Protein AF-A0A3B5LRC8-F1 (afdb_monomer)

Foldseek 3Di:
DDPVVVLVVLLVQCLVPPPVSLVVQLVVDVSSVVNSVDPVSVVVSNQNSPAQAKDKDKDADDDDDPWDFKWWADPPDDTDTPDTPPDPDPDQWDWDDDVVRRMIMIMGGRDHPVSDTDMD

Radius of gyration: 17.83 Å; Cα contacts (8 Å, |Δi|>4): 159; chains: 1; bounding box: 41×32×49 Å

Sequence (120 aa):
MPLNVLEAVLQEVALAQGDSAYLTLALTCKCFEAVVSEPVFKKKTHFAWLDGNDVTLSCNYSGTVNLLLWYRQTPSSSPQLVTSGYSDTTGRVSLRHEKTRKTFHLLISSAAVTDSAVYY

Organism: NCBI:txid32473

Mean predicted aligned error: 5.62 Å

Nearest PDB structures (foldseek):
  6vtc-assembly1_A  TM=8.709E-01  e=9.805E-05  Homo sapiens
  7lyv-assembly3_B  TM=8.477E-01  e=1.823E-04  Homo sapiens
  5fka-assembly1_A  TM=8.607E-01  e=2.814E-04  Homo sapiens
  6tnp-assembly6_K  TM=8.028E-01  e=2.814E-04  Mus musculus
  7bxa-assembly2_P  TM=8.210E-01  e=1.598E-03  Homo sapiens

Secondary structure (DSSP, 8-state):
--HHHHHHHHHHHHHHHTTHHHHHHHHH-HHHHHHHT-HHHHHHHHHHHHTTS-EEE--B--S--S--EEEEE-TTS--EEEEETTS---SSEEEEEETTTTEEEEEESS--GGG-SEE-

InterPro domains:
  IPR007110 Immunoglobulin-like domain [PS50835] (39-120)
  IPR013106 Immunoglobulin V-set domain [PF07686] (51-120)
  IPR013106 Immunoglobulin V-set domain [SM00406] (54-120)
  IPR013783 Immunoglobulin-like fold [G3DSA:2.60.40.10] (36-120)
  IPR036179 Immunoglobulin-like domain superfamily [SSF48726] (50-120)
  IPR051287 T cell receptor variable region [PTHR19367] (37-120)

Structure (mmCIF, N/CA/C/O backbone):
data_AF-A0A3B5LRC8-F1
#
_entry.id   AF-A0A3B5LRC8-F1
#
loop_
_atom_site.group_PDB
_atom_site.id
_atom_site.type_symbol
_atom_site.label_atom_id
_atom_site.label_alt_id
_atom_site.label_comp_id
_atom_site.label_asym_id
_atom_site.label_entity_id
_atom_site.label_seq_id
_atom_site.pdbx_PDB_ins_code
_atom_site.Cartn_x
_atom_site.Cartn_y
_atom_site.Cartn_z
_atom_site.occupancy
_atom_site.B_iso_or_equiv
_atom_site.auth_seq_id
_atom_site.auth_comp_id
_atom_site.auth_asym_id
_atom_site.auth_atom_id
_atom_site.pdbx_PDB_model_num
ATOM 1 N N . MET A 1 1 ? -17.641 6.829 28.452 1.00 74.75 1 MET A N 1
ATOM 2 C CA . MET A 1 1 ? -18.119 6.225 27.191 1.00 74.75 1 MET A CA 1
ATOM 3 C C . MET A 1 1 ? -17.689 4.764 27.173 1.00 74.75 1 MET A C 1
ATOM 5 O O . MET A 1 1 ? -16.546 4.518 27.543 1.00 74.75 1 MET A O 1
ATOM 9 N N . PRO A 1 2 ? -18.570 3.815 26.822 1.00 90.81 2 PRO A N 1
ATOM 10 C CA . PRO A 1 2 ? -18.196 2.410 26.649 1.00 90.81 2 PRO A CA 1
ATOM 11 C C . PRO A 1 2 ? -17.102 2.235 25.580 1.00 90.81 2 PRO A C 1
ATOM 13 O O . PRO A 1 2 ? -17.108 2.957 24.584 1.00 90.81 2 PRO A O 1
ATOM 16 N N . LEU A 1 3 ? -16.174 1.292 25.775 1.00 85.56 3 LEU A N 1
ATOM 17 C CA . LEU A 1 3 ? -15.015 1.106 24.885 1.00 85.56 3 LEU A CA 1
ATOM 18 C C . LEU A 1 3 ? -15.427 0.753 23.445 1.00 85.56 3 LEU A C 1
ATOM 20 O O . LEU A 1 3 ? -14.886 1.304 22.497 1.00 85.56 3 LEU A O 1
ATOM 24 N N . ASN A 1 4 ? -16.452 -0.081 23.284 1.00 89.06 4 ASN A N 1
ATOM 25 C CA . ASN A 1 4 ? -17.016 -0.443 21.982 1.00 89.06 4 ASN A CA 1
ATOM 26 C C . ASN A 1 4 ? -17.607 0.760 21.224 1.00 89.06 4 ASN A C 1
ATOM 28 O O . ASN A 1 4 ? -17.507 0.835 20.003 1.00 89.06 4 ASN A O 1
ATOM 32 N N . VAL A 1 5 ? -18.214 1.710 21.941 1.00 93.44 5 VAL A N 1
ATOM 33 C CA . VAL A 1 5 ? -18.733 2.948 21.339 1.00 93.44 5 VAL A CA 1
ATOM 34 C C . VAL A 1 5 ? -17.574 3.850 20.918 1.00 93.44 5 VAL A C 1
ATOM 36 O O . VAL A 1 5 ? -17.616 4.432 19.839 1.00 93.44 5 VAL A O 1
ATOM 39 N N . LEU A 1 6 ? -16.518 3.927 21.736 1.00 92.88 6 LEU A N 1
ATOM 40 C CA . LEU A 1 6 ? -15.312 4.676 21.393 1.00 92.88 6 LEU A CA 1
ATOM 41 C C . LEU A 1 6 ? -14.649 4.130 20.121 1.00 92.88 6 LEU A C 1
ATOM 43 O O . LEU A 1 6 ? -14.345 4.901 19.218 1.00 92.88 6 LEU A O 1
ATOM 47 N N . GLU A 1 7 ? -14.453 2.814 20.036 1.00 93.88 7 GLU A N 1
ATOM 48 C CA . GLU A 1 7 ? -13.854 2.164 18.865 1.00 93.88 7 GLU A CA 1
ATOM 49 C C . GLU A 1 7 ? -14.637 2.445 17.581 1.00 93.88 7 GLU A C 1
ATOM 51 O O . GLU A 1 7 ? -14.029 2.763 16.560 1.00 93.88 7 GLU A O 1
ATOM 56 N N . ALA A 1 8 ? -15.972 2.389 17.631 1.00 94.19 8 ALA A N 1
ATOM 57 C CA . ALA A 1 8 ? -16.817 2.693 16.478 1.00 94.19 8 ALA A CA 1
ATOM 58 C C . ALA A 1 8 ? -16.625 4.140 15.992 1.00 94.19 8 ALA A C 1
ATOM 60 O O . ALA A 1 8 ? -16.407 4.364 14.803 1.00 94.19 8 ALA A O 1
ATOM 61 N N . VAL A 1 9 ? -16.618 5.107 16.916 1.00 94.38 9 VAL A N 1
ATOM 62 C CA . VAL A 1 9 ? -16.404 6.527 16.589 1.00 94.38 9 VAL A CA 1
ATOM 63 C C . VAL A 1 9 ? -15.019 6.752 15.979 1.00 94.38 9 VAL A C 1
ATOM 65 O O . VAL A 1 9 ? -14.887 7.436 14.967 1.00 94.38 9 VAL A O 1
ATOM 68 N N . LEU A 1 10 ? -13.969 6.162 16.557 1.00 95.25 10 LEU A N 1
ATOM 69 C CA . LEU A 1 10 ? -12.609 6.303 16.027 1.00 95.25 10 LEU A CA 1
ATOM 70 C C . LEU A 1 10 ? -12.456 5.622 14.660 1.00 95.25 10 LEU A C 1
ATOM 72 O O . LEU A 1 10 ? -11.733 6.132 13.803 1.00 95.25 10 LEU A O 1
ATOM 76 N N . GLN A 1 11 ? -13.148 4.499 14.437 1.00 95.38 11 GLN A N 1
ATOM 77 C CA . GLN A 1 11 ? -13.168 3.812 13.148 1.00 95.38 11 GLN A CA 1
ATOM 78 C C . GLN A 1 11 ? -13.792 4.699 12.062 1.00 95.38 11 GLN A C 1
ATOM 80 O O . GLN A 1 11 ? -13.221 4.796 10.980 1.00 95.38 11 GLN A O 1
ATOM 85 N N . GLU A 1 12 ? -14.911 5.376 12.332 1.00 95.12 12 GLU A N 1
ATOM 86 C CA . GLU A 1 12 ? -15.521 6.306 11.368 1.00 95.12 12 GLU A CA 1
ATOM 87 C C . GLU A 1 12 ? -14.562 7.435 10.972 1.00 95.12 12 GLU A C 1
ATOM 89 O O . GLU A 1 12 ? -14.414 7.746 9.789 1.00 95.12 12 GLU A O 1
ATOM 94 N N . VAL A 1 13 ? -13.844 8.005 11.945 1.00 95.12 13 VAL A N 1
ATOM 95 C CA . VAL A 1 13 ? -12.849 9.055 11.685 1.00 95.12 13 VAL A CA 1
ATOM 96 C C . VAL A 1 13 ? -11.696 8.528 10.823 1.00 95.12 13 VAL A C 1
ATOM 98 O O . VAL A 1 13 ? -11.298 9.191 9.863 1.00 95.12 13 VAL A O 1
ATOM 101 N N . ALA A 1 14 ? -11.182 7.332 11.125 1.00 95.06 14 ALA A N 1
ATOM 102 C CA . ALA A 1 14 ? -10.116 6.702 10.346 1.00 95.06 14 ALA A CA 1
ATOM 103 C C . ALA A 1 14 ? -10.557 6.371 8.910 1.00 95.06 14 ALA A C 1
ATOM 105 O O . ALA A 1 14 ? -9.789 6.571 7.974 1.00 95.06 14 ALA A O 1
ATOM 106 N N . LEU A 1 15 ? -11.803 5.936 8.710 1.00 93.38 15 LEU A N 1
ATOM 107 C CA . LEU A 1 15 ? -12.361 5.687 7.376 1.00 93.38 15 LEU A CA 1
ATOM 108 C C . LEU A 1 15 ? -12.579 6.974 6.572 1.00 93.38 15 LEU A C 1
ATOM 110 O O . LEU A 1 15 ? -12.527 6.943 5.347 1.00 93.38 15 LEU A O 1
ATOM 114 N N . ALA A 1 16 ? -12.805 8.110 7.231 1.00 93.31 16 ALA A N 1
ATOM 115 C CA . ALA A 1 16 ? -12.973 9.388 6.546 1.00 93.31 16 ALA A CA 1
ATOM 116 C C . ALA A 1 16 ? -11.635 10.050 6.166 1.00 93.31 16 ALA A C 1
ATOM 118 O O . ALA A 1 16 ? -11.548 10.720 5.139 1.00 93.31 16 ALA A O 1
ATOM 119 N N . GLN A 1 17 ? -10.598 9.900 6.996 1.00 92.69 17 GLN A N 1
ATOM 120 C CA . GLN A 1 17 ? -9.350 10.680 6.890 1.00 92.69 17 GLN A CA 1
ATOM 121 C C . GLN A 1 17 ? -8.098 9.828 6.610 1.00 92.69 17 GLN A C 1
ATOM 123 O O . GLN A 1 17 ? -6.999 10.371 6.442 1.00 92.69 17 GLN A O 1
ATOM 128 N N . GLY A 1 18 ? -8.242 8.503 6.582 1.00 91.12 18 GLY A N 1
ATOM 129 C CA . GLY A 1 18 ? -7.149 7.557 6.394 1.00 91.12 18 GLY A CA 1
ATOM 130 C C . GLY A 1 18 ? -6.109 7.612 7.506 1.00 91.12 18 GLY A C 1
ATOM 131 O O . GLY A 1 18 ? -6.395 7.954 8.654 1.00 91.12 18 GLY A O 1
ATOM 132 N N . ASP A 1 19 ? -4.862 7.310 7.154 1.00 88.75 19 ASP A N 1
ATOM 133 C CA . ASP A 1 19 ? -3.778 7.156 8.132 1.00 88.75 19 ASP A CA 1
ATOM 134 C C . ASP A 1 19 ? -3.447 8.430 8.918 1.00 88.75 19 ASP A C 1
ATOM 136 O O . ASP A 1 19 ? -2.933 8.359 10.038 1.00 88.75 19 ASP A O 1
ATOM 140 N N . SER A 1 20 ? -3.771 9.601 8.362 1.00 90.25 20 SER A N 1
ATOM 141 C CA . SER A 1 20 ? -3.564 10.887 9.032 1.00 90.25 20 SER A CA 1
ATOM 142 C C . SER A 1 20 ? -4.395 11.025 10.315 1.00 90.25 20 SER A C 1
ATOM 144 O O . SER A 1 20 ? -3.939 11.653 11.276 1.00 90.25 20 SER A O 1
ATOM 146 N N . ALA A 1 21 ? -5.564 10.372 10.383 1.00 93.81 21 ALA A N 1
ATOM 147 C CA . ALA A 1 21 ? -6.405 10.384 11.575 1.00 93.81 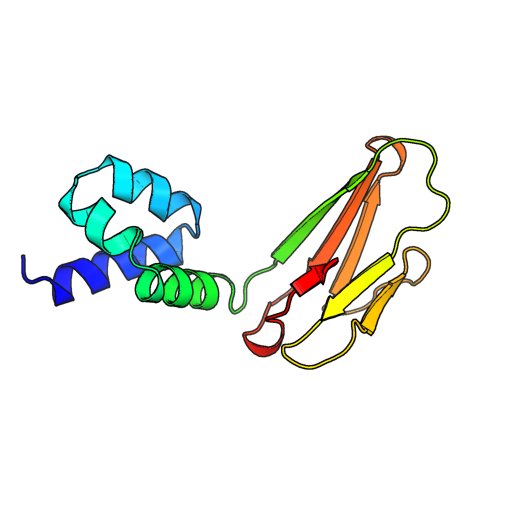21 ALA A CA 1
ATOM 148 C C . ALA A 1 21 ? -5.720 9.741 12.778 1.00 93.81 21 ALA A C 1
ATOM 150 O O . ALA A 1 21 ? -5.903 10.228 13.889 1.00 93.81 21 ALA A O 1
ATOM 151 N N . TYR A 1 22 ? -4.907 8.694 12.595 1.00 93.44 22 TYR A N 1
ATOM 152 C CA . TYR A 1 22 ? -4.262 8.032 13.731 1.00 93.44 22 TYR A CA 1
ATOM 153 C C . TYR A 1 22 ? -3.368 8.991 14.514 1.00 93.44 22 TYR A C 1
ATOM 155 O O . TYR A 1 22 ? -3.401 8.980 15.742 1.00 93.44 22 TYR A O 1
ATOM 163 N N . LEU A 1 23 ? -2.612 9.848 13.818 1.00 92.00 23 LEU A N 1
ATOM 164 C CA . LEU A 1 23 ? -1.739 10.823 14.467 1.00 92.00 23 LEU A CA 1
ATOM 165 C C . LEU A 1 23 ? -2.564 11.855 15.245 1.00 92.00 23 LEU A C 1
ATOM 167 O O . LEU A 1 23 ? -2.311 12.088 16.425 1.00 92.00 23 LEU A O 1
ATOM 171 N N . THR A 1 24 ? -3.583 12.432 14.609 1.00 94.12 24 THR A N 1
ATOM 172 C CA . THR A 1 24 ? -4.462 13.430 15.235 1.00 94.12 24 THR A CA 1
ATOM 173 C C . THR A 1 24 ? -5.194 12.861 16.454 1.00 94.12 24 THR A C 1
ATOM 175 O O . THR A 1 24 ? -5.219 13.478 17.521 1.00 94.12 24 THR A O 1
ATOM 178 N N . LEU A 1 25 ? -5.757 11.657 16.328 1.00 94.12 25 LEU A N 1
ATOM 179 C CA . LEU A 1 25 ? -6.488 10.981 17.399 1.00 94.12 25 LEU A CA 1
ATOM 180 C C . LEU A 1 25 ? -5.567 10.610 18.563 1.00 94.12 25 LEU A C 1
ATOM 182 O O . LEU A 1 25 ? -5.921 10.873 19.712 1.00 94.12 25 LEU A O 1
ATOM 186 N N . ALA A 1 26 ? -4.374 10.075 18.283 1.00 94.56 26 ALA A N 1
ATOM 187 C CA . ALA A 1 26 ? -3.393 9.746 19.316 1.00 94.56 26 ALA A CA 1
ATOM 188 C C . ALA A 1 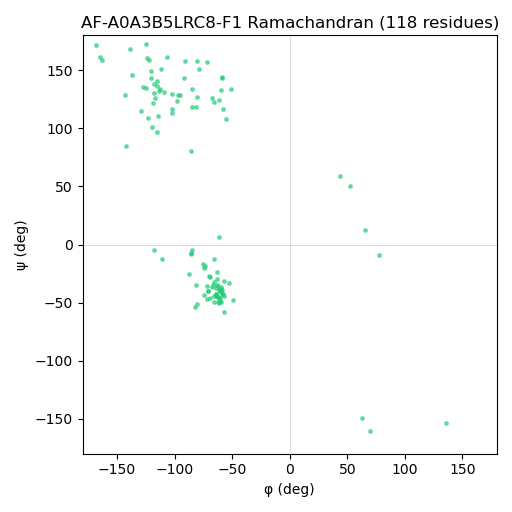26 ? -2.980 10.981 20.133 1.00 94.56 26 ALA A C 1
ATOM 190 O O . ALA A 1 26 ? -2.866 10.909 21.354 1.00 94.56 26 ALA A O 1
ATOM 191 N N . LEU A 1 27 ? -2.833 12.137 19.479 1.00 94.38 27 LEU A N 1
ATOM 192 C CA . LEU A 1 27 ? -2.483 13.396 20.142 1.00 94.38 27 LEU A CA 1
ATOM 193 C C . LEU A 1 27 ? -3.645 14.029 20.923 1.00 94.38 27 LEU A C 1
ATOM 195 O O . LEU A 1 27 ? -3.411 14.894 21.764 1.00 94.38 27 LEU A O 1
ATOM 199 N N . THR A 1 28 ? -4.890 13.614 20.672 1.00 94.69 28 THR A N 1
ATOM 200 C CA . THR A 1 28 ? -6.073 14.199 21.324 1.00 94.69 28 THR A CA 1
ATOM 201 C C . THR A 1 28 ? -6.168 13.785 22.794 1.00 94.69 28 THR A C 1
ATOM 203 O O . THR A 1 28 ? -6.400 14.626 23.662 1.00 94.69 28 THR A O 1
ATOM 206 N N . CYS A 1 29 ? -5.997 12.491 23.099 1.00 93.62 29 CYS A N 1
ATOM 207 C CA . CYS A 1 29 ? -5.887 12.002 24.475 1.00 93.62 29 CYS A CA 1
ATOM 208 C C . CYS A 1 29 ? -5.290 10.585 24.550 1.00 93.62 29 CYS A C 1
ATOM 210 O O . CYS A 1 29 ? -5.419 9.789 23.619 1.00 93.62 29 CYS A O 1
ATOM 212 N N . LYS A 1 30 ? -4.752 10.222 25.724 1.00 93.06 30 LYS A N 1
ATOM 213 C CA . LYS A 1 30 ? -4.169 8.889 25.986 1.00 93.06 30 LYS A CA 1
ATOM 214 C C . LYS A 1 30 ? -5.130 7.719 25.749 1.00 93.06 30 LYS A C 1
ATOM 216 O O . LYS A 1 30 ? -4.697 6.634 25.382 1.00 93.06 30 LYS A O 1
ATOM 221 N N . CYS A 1 31 ? -6.434 7.914 25.972 1.00 92.31 31 CYS A N 1
ATOM 222 C CA . CYS A 1 31 ? -7.417 6.852 25.732 1.00 92.31 31 CYS A CA 1
ATOM 223 C C . CYS A 1 31 ? -7.538 6.534 24.237 1.00 92.31 31 CYS A C 1
ATOM 225 O O . CYS A 1 31 ? -7.706 5.377 23.874 1.00 92.31 31 CYS A O 1
ATOM 227 N N . PHE A 1 32 ? -7.445 7.548 23.374 1.00 95.00 32 PHE A N 1
ATOM 228 C CA . PHE A 1 32 ? -7.517 7.352 21.928 1.00 95.00 32 PHE A CA 1
ATOM 229 C C . PHE A 1 32 ? -6.220 6.746 21.420 1.00 95.00 32 PHE A C 1
ATOM 231 O O . PHE A 1 32 ? -6.284 5.788 20.664 1.00 95.00 32 PHE A O 1
ATOM 238 N N . GLU A 1 33 ? -5.071 7.236 21.896 1.00 95.19 33 GLU A N 1
ATOM 239 C CA . GLU A 1 33 ? -3.753 6.655 21.616 1.00 95.19 33 GLU A CA 1
ATOM 240 C C . GLU A 1 33 ? -3.735 5.140 21.856 1.00 95.19 33 GLU A C 1
ATOM 242 O O . GLU A 1 33 ? -3.306 4.396 20.976 1.00 95.19 33 GLU A O 1
ATOM 247 N N . ALA A 1 34 ? -4.259 4.681 22.999 1.00 94.25 34 ALA A N 1
ATOM 248 C CA . ALA A 1 34 ? -4.324 3.261 23.337 1.00 94.25 34 ALA A CA 1
ATOM 249 C C . ALA A 1 34 ? -5.138 2.433 22.326 1.00 94.25 34 ALA A C 1
ATOM 251 O O . ALA A 1 34 ? -4.768 1.300 22.035 1.00 94.25 34 ALA A O 1
ATOM 252 N N . VAL A 1 35 ? -6.218 2.997 21.775 1.00 94.31 35 VAL A N 1
ATOM 253 C CA . VAL A 1 35 ? -7.075 2.318 20.790 1.00 94.31 35 VAL A CA 1
ATOM 254 C C . VAL A 1 35 ? -6.460 2.376 19.391 1.00 94.31 35 VAL A C 1
ATOM 256 O O . VAL A 1 35 ? -6.308 1.351 18.738 1.00 94.31 35 VAL A O 1
ATOM 259 N N . VAL A 1 36 ? -6.065 3.562 18.920 1.00 94.62 36 VAL A N 1
ATOM 260 C CA . VAL A 1 36 ? -5.588 3.745 17.536 1.00 94.62 36 VAL A CA 1
ATOM 261 C C . VAL A 1 36 ? -4.192 3.174 17.292 1.00 94.62 36 VAL A C 1
ATOM 263 O O . VAL A 1 36 ? -3.813 2.940 16.144 1.00 94.62 36 VAL A O 1
ATOM 266 N N . SER A 1 37 ? -3.425 2.944 18.359 1.00 93.75 37 SER A N 1
ATOM 267 C CA . SER A 1 37 ? -2.128 2.264 18.291 1.00 93.75 37 SER A CA 1
ATOM 268 C C . SER A 1 37 ? -2.254 0.742 18.358 1.00 93.75 37 SER A C 1
ATOM 270 O O . SER A 1 37 ? -1.255 0.050 18.156 1.00 93.75 37 SER A O 1
ATOM 272 N N . GLU A 1 38 ? -3.448 0.205 18.632 1.00 94.94 38 GLU A N 1
ATOM 273 C CA . GLU A 1 38 ? -3.669 -1.235 18.684 1.00 94.94 38 GLU A CA 1
ATOM 274 C C . GLU A 1 38 ? -3.505 -1.836 17.268 1.00 94.94 38 GLU A C 1
ATOM 276 O O . GLU A 1 38 ? -4.117 -1.350 16.306 1.00 94.94 38 GLU A O 1
ATOM 281 N N . PRO A 1 39 ? -2.643 -2.857 17.093 1.00 94.31 39 PRO A N 1
ATOM 282 C CA . PRO A 1 39 ? -2.323 -3.388 15.773 1.00 94.31 39 PRO A CA 1
ATOM 283 C C . PRO A 1 39 ? -3.525 -3.911 14.982 1.00 94.31 39 PRO A C 1
ATOM 285 O O . PRO A 1 39 ? -3.568 -3.717 13.767 1.00 94.31 39 PRO A O 1
ATOM 288 N N . VAL A 1 40 ? -4.485 -4.581 15.625 1.00 93.62 40 VAL A N 1
ATOM 289 C CA . VAL A 1 40 ? -5.668 -5.140 14.955 1.00 93.62 40 VAL A CA 1
ATOM 290 C C . VAL A 1 40 ? -6.592 -4.027 14.465 1.00 93.62 40 VAL A C 1
ATOM 292 O O . VAL A 1 40 ? -6.996 -4.060 13.300 1.00 93.62 40 VAL A O 1
ATOM 295 N N . PHE A 1 41 ? -6.874 -3.026 15.297 1.00 93.44 41 PHE A N 1
ATOM 296 C CA . PHE A 1 41 ? -7.655 -1.843 14.965 1.00 93.44 41 PHE A CA 1
ATOM 297 C C . PHE A 1 41 ? -7.020 -1.124 13.783 1.00 93.44 41 PHE A C 1
ATOM 299 O O . PHE A 1 41 ? -7.641 -1.036 12.726 1.00 93.44 41 PHE A O 1
ATOM 306 N N . LYS A 1 42 ? -5.746 -0.727 13.916 1.00 93.00 42 LYS A N 1
ATOM 307 C CA . LYS A 1 42 ? -5.015 0.010 12.880 1.00 93.00 42 LYS A CA 1
ATOM 308 C C . LYS A 1 42 ? -4.985 -0.748 11.559 1.00 93.00 42 LYS A C 1
ATOM 310 O O . LYS A 1 42 ? -5.233 -0.168 10.508 1.00 93.00 42 LYS A O 1
ATOM 315 N N . LYS A 1 43 ? -4.715 -2.056 11.602 1.00 91.56 43 LYS A N 1
ATOM 316 C CA . LYS A 1 43 ? -4.708 -2.915 10.414 1.00 91.56 43 LYS A CA 1
ATOM 317 C C . LYS A 1 43 ? -6.088 -2.947 9.755 1.00 91.56 43 LYS A C 1
ATOM 319 O O . LYS A 1 43 ? -6.190 -2.731 8.551 1.00 91.56 43 LYS A O 1
ATOM 324 N N . LYS A 1 44 ? -7.143 -3.203 10.531 1.00 92.12 44 LYS A N 1
ATOM 325 C CA . LYS A 1 44 ? -8.525 -3.292 10.040 1.00 92.12 44 LYS A CA 1
ATOM 326 C C . LYS A 1 44 ? -8.975 -1.985 9.390 1.00 92.12 44 LYS A C 1
ATOM 328 O O . LYS A 1 44 ? -9.491 -2.016 8.277 1.00 92.12 44 LYS A O 1
ATOM 333 N N . THR A 1 45 ? -8.777 -0.856 10.063 1.00 93.81 45 THR A N 1
ATOM 334 C CA . THR A 1 45 ? -9.216 0.454 9.570 1.00 93.81 45 THR A CA 1
ATOM 335 C C . THR A 1 45 ? -8.378 0.932 8.393 1.00 93.81 45 THR A C 1
ATOM 337 O O . THR A 1 45 ? -8.937 1.494 7.460 1.00 93.81 45 THR A O 1
ATOM 340 N N . HIS A 1 46 ? -7.073 0.639 8.371 1.00 91.75 46 HIS A N 1
ATOM 341 C CA . HIS A 1 46 ? -6.209 0.939 7.229 1.00 91.75 46 HIS A CA 1
ATOM 342 C C . HIS A 1 46 ? -6.648 0.185 5.969 1.00 91.75 46 HIS A C 1
ATOM 344 O O . HIS A 1 46 ? -6.841 0.800 4.926 1.00 91.75 46 HIS A O 1
ATOM 350 N N . PHE A 1 47 ? -6.879 -1.131 6.059 1.00 90.38 47 PHE A N 1
ATOM 351 C CA . PHE A 1 47 ? -7.344 -1.905 4.902 1.00 90.38 47 PHE A CA 1
ATOM 352 C C . PHE A 1 47 ? -8.729 -1.479 4.426 1.00 90.38 47 PHE A C 1
ATOM 354 O O . PHE A 1 47 ? -8.936 -1.350 3.226 1.00 90.38 47 PHE A O 1
ATOM 361 N N . ALA A 1 48 ? -9.658 -1.241 5.351 1.00 91.88 48 ALA A N 1
ATOM 362 C CA . ALA A 1 48 ? -10.997 -0.782 5.002 1.00 91.88 48 ALA A CA 1
ATOM 363 C C . ALA A 1 48 ? -10.990 0.625 4.384 1.00 91.88 48 ALA A C 1
ATOM 365 O O . ALA A 1 48 ? -11.815 0.910 3.527 1.00 91.88 48 ALA A O 1
ATOM 366 N N . TRP A 1 49 ? -10.057 1.489 4.793 1.00 93.06 49 TRP A N 1
ATOM 367 C CA . TRP A 1 49 ? -9.869 2.789 4.159 1.00 93.06 49 TRP A CA 1
ATOM 368 C C . TRP A 1 49 ? -9.266 2.661 2.759 1.00 93.06 49 TRP A C 1
ATOM 370 O O . TRP A 1 49 ? -9.684 3.377 1.865 1.00 93.06 49 TRP A O 1
ATOM 380 N N . LEU A 1 50 ? -8.303 1.767 2.533 1.00 92.50 50 LEU A N 1
ATOM 381 C CA . LEU A 1 50 ? -7.707 1.590 1.204 1.00 92.50 50 LEU A CA 1
ATOM 382 C C . LEU A 1 50 ? -8.664 0.942 0.193 1.00 92.50 50 LEU A C 1
ATOM 384 O O . LEU A 1 50 ? -8.513 1.171 -1.004 1.00 92.50 50 LEU A O 1
ATOM 388 N N . ASP A 1 51 ? -9.619 0.134 0.653 1.00 91.44 51 ASP A N 1
ATOM 389 C CA . ASP A 1 51 ? -10.562 -0.574 -0.214 1.00 91.44 51 ASP A CA 1
ATOM 390 C C . ASP A 1 51 ? -11.415 0.408 -1.037 1.00 91.44 51 ASP A C 1
ATOM 392 O O . ASP A 1 51 ? -12.049 1.323 -0.515 1.00 91.44 51 ASP A O 1
ATOM 396 N N . GLY A 1 52 ? -11.392 0.243 -2.357 1.00 90.38 52 GLY A N 1
ATOM 397 C CA . GLY A 1 52 ? -12.032 1.122 -3.330 1.00 90.38 52 GLY A CA 1
ATOM 398 C C . GLY A 1 52 ? -11.297 2.436 -3.620 1.00 90.38 52 GLY A C 1
ATOM 399 O O . GLY A 1 52 ? -11.668 3.103 -4.586 1.00 90.38 52 GLY A O 1
ATOM 400 N N . ASN A 1 53 ? -10.255 2.793 -2.864 1.00 92.75 53 ASN A N 1
ATOM 401 C CA . ASN A 1 53 ? -9.496 4.031 -3.055 1.00 92.75 53 ASN A CA 1
ATOM 402 C C . ASN A 1 53 ? -8.304 3.863 -4.005 1.00 92.75 53 ASN A C 1
ATOM 404 O O . ASN A 1 53 ? -7.773 2.770 -4.203 1.00 92.75 5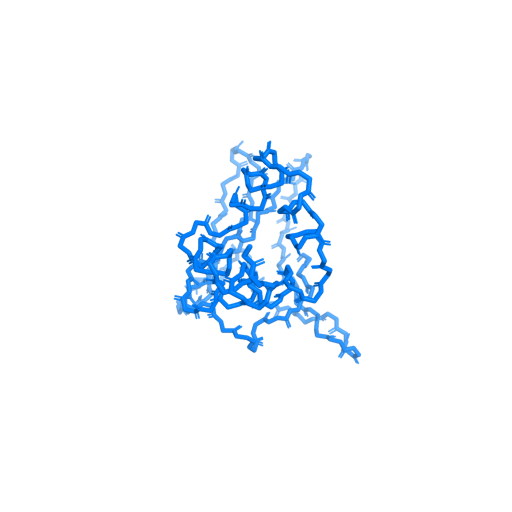3 ASN A O 1
ATOM 408 N N . ASP A 1 54 ? -7.862 4.979 -4.582 1.00 93.56 54 ASP A N 1
ATOM 409 C CA . ASP A 1 54 ? -6.656 5.019 -5.402 1.00 93.56 54 ASP A CA 1
ATOM 410 C C . ASP A 1 54 ? -5.410 5.084 -4.510 1.00 93.56 54 ASP A C 1
ATOM 412 O O . ASP A 1 54 ? -5.270 5.953 -3.647 1.00 93.56 54 ASP A O 1
ATOM 416 N N . VAL A 1 55 ? -4.470 4.171 -4.741 1.00 93.19 55 VAL A N 1
ATOM 417 C CA . VAL A 1 55 ? -3.249 4.015 -3.947 1.00 93.19 55 VAL A CA 1
ATOM 418 C C . VAL A 1 55 ? -2.034 4.359 -4.792 1.00 93.19 55 VAL A C 1
ATOM 420 O O . VAL A 1 55 ? -1.874 3.877 -5.911 1.00 93.19 55 VAL A O 1
ATOM 423 N N . THR A 1 56 ? -1.139 5.180 -4.240 1.00 94.75 56 THR A N 1
ATOM 424 C CA . THR A 1 56 ? 0.154 5.499 -4.858 1.00 94.75 56 THR A CA 1
ATOM 425 C C . THR A 1 56 ? 1.290 4.961 -3.999 1.00 94.75 56 THR A C 1
ATOM 427 O O . THR A 1 56 ? 1.575 5.495 -2.926 1.00 94.75 56 THR A O 1
ATOM 430 N N . LEU A 1 57 ? 1.988 3.941 -4.493 1.00 94.94 57 LEU A N 1
ATOM 431 C CA . LEU A 1 57 ? 3.232 3.469 -3.897 1.00 94.94 57 LEU A CA 1
ATOM 432 C C . LEU A 1 57 ? 4.386 4.307 -4.436 1.00 94.94 57 LEU A C 1
ATOM 434 O O . LEU A 1 57 ? 4.649 4.357 -5.641 1.00 94.94 57 LEU A O 1
ATOM 438 N N . SER A 1 58 ? 5.064 5.008 -3.531 1.00 95.31 58 SER A N 1
ATOM 439 C CA . SER A 1 58 ? 6.082 5.981 -3.903 1.00 95.31 58 SER A CA 1
ATOM 440 C C . SER A 1 58 ? 7.488 5.397 -3.824 1.00 95.31 58 SER A C 1
ATOM 442 O O . SER A 1 58 ? 7.913 4.974 -2.756 1.00 95.31 58 SER A O 1
ATOM 444 N N . CYS A 1 59 ? 8.240 5.450 -4.928 1.00 95.19 59 CYS A N 1
ATOM 445 C CA . CYS A 1 59 ? 9.676 5.182 -4.937 1.00 95.19 59 CYS A CA 1
ATOM 446 C C . CYS A 1 59 ? 10.453 6.426 -5.387 1.00 95.19 59 CYS A C 1
ATOM 448 O O . CYS A 1 59 ? 10.145 7.019 -6.425 1.00 95.19 59 CYS A O 1
ATOM 450 N N . ASN A 1 60 ? 11.469 6.792 -4.606 1.00 96.44 60 ASN A N 1
ATOM 451 C CA . ASN A 1 60 ? 12.471 7.793 -4.956 1.00 96.44 60 ASN A CA 1
ATOM 452 C C . ASN A 1 60 ? 13.811 7.075 -5.120 1.00 96.44 60 ASN A C 1
ATOM 454 O O . ASN A 1 60 ? 14.186 6.277 -4.262 1.00 96.44 60 ASN A O 1
ATOM 458 N N . TYR A 1 61 ? 14.543 7.377 -6.190 1.00 94.44 61 TYR A N 1
ATOM 459 C CA . TYR A 1 61 ? 15.833 6.754 -6.473 1.00 94.44 61 TYR A CA 1
ATOM 460 C C . TYR A 1 61 ? 16.944 7.794 -6.627 1.00 94.44 61 TYR A C 1
ATOM 462 O O . TYR A 1 61 ? 16.717 8.981 -6.859 1.00 94.44 61 TYR A O 1
ATOM 470 N N . SER A 1 62 ? 18.187 7.346 -6.489 1.00 94.25 62 SER A N 1
ATOM 471 C CA . SER A 1 62 ? 19.381 8.175 -6.645 1.00 94.25 62 SER A CA 1
ATOM 472 C C . SER A 1 62 ? 20.323 7.569 -7.692 1.00 94.25 62 SER A C 1
ATOM 474 O O . SER A 1 62 ? 20.074 6.491 -8.225 1.00 94.25 62 SER A O 1
ATOM 476 N N . GLY A 1 63 ? 21.384 8.299 -8.050 1.00 91.50 63 GLY A N 1
ATO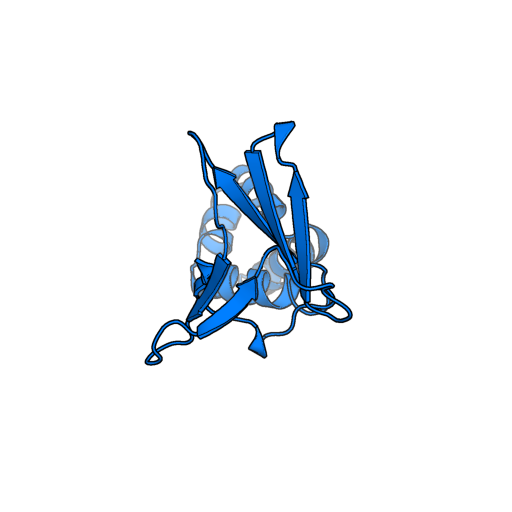M 477 C CA . GLY A 1 63 ? 22.336 7.856 -9.076 1.00 91.50 63 GLY A CA 1
ATOM 478 C C . GLY A 1 63 ? 21.772 7.848 -10.502 1.00 91.50 63 GLY A C 1
ATOM 479 O O . GLY A 1 63 ? 20.796 8.550 -10.799 1.00 91.50 63 GLY A O 1
ATOM 480 N N . THR A 1 64 ? 22.442 7.093 -11.375 1.00 89.75 64 THR A N 1
ATOM 481 C CA . THR A 1 64 ? 22.039 6.826 -12.762 1.00 89.75 64 THR A CA 1
ATOM 482 C C . THR A 1 64 ? 21.446 5.427 -12.815 1.00 89.75 64 THR A C 1
ATOM 484 O O . THR A 1 64 ? 22.156 4.447 -12.604 1.00 89.75 64 THR A O 1
ATOM 487 N N . VAL A 1 65 ? 20.144 5.339 -13.078 1.00 89.06 65 VAL A N 1
ATOM 488 C CA . VAL A 1 65 ? 19.412 4.071 -13.120 1.00 89.06 65 VAL A CA 1
ATOM 489 C C . VAL A 1 65 ? 18.845 3.879 -14.519 1.00 89.06 65 VAL A C 1
ATOM 491 O O . VAL A 1 65 ? 18.090 4.720 -15.005 1.00 89.06 65 VAL A O 1
ATOM 494 N N . ASN A 1 66 ? 19.218 2.770 -15.157 1.00 85.44 66 ASN A N 1
ATOM 495 C CA . ASN A 1 66 ? 18.782 2.437 -16.515 1.00 85.44 66 ASN A CA 1
ATOM 496 C C . ASN A 1 66 ? 17.452 1.670 -16.537 1.00 85.44 66 ASN A C 1
ATOM 498 O O . ASN A 1 66 ? 16.736 1.714 -17.536 1.00 85.44 66 ASN A O 1
ATOM 502 N N . LEU A 1 67 ? 17.127 0.967 -15.447 1.00 87.50 67 LEU A N 1
ATOM 503 C CA . LEU A 1 67 ? 15.948 0.115 -15.344 1.00 87.50 67 LEU A CA 1
ATOM 504 C C . LEU A 1 67 ? 15.349 0.190 -13.939 1.00 87.50 67 LEU A C 1
ATOM 506 O O . LEU A 1 67 ? 16.052 -0.010 -12.951 1.00 87.50 67 LEU A O 1
ATOM 510 N N . LEU A 1 68 ? 14.044 0.449 -13.877 1.00 91.19 68 LEU A N 1
ATOM 511 C CA . LEU A 1 68 ? 13.230 0.392 -12.666 1.00 91.19 68 LEU A CA 1
ATOM 512 C C . LEU A 1 68 ? 12.026 -0.508 -12.937 1.00 91.19 68 LEU A C 1
ATOM 514 O O . LEU A 1 68 ? 11.406 -0.426 -14.003 1.00 91.19 68 LEU A O 1
ATOM 518 N N . LEU A 1 69 ? 11.730 -1.380 -11.979 1.00 91.12 69 LEU A N 1
ATOM 519 C CA . LEU A 1 69 ? 10.691 -2.401 -12.051 1.00 91.12 69 LEU A CA 1
ATOM 520 C C . LEU A 1 69 ? 9.955 -2.426 -10.719 1.00 91.12 69 LEU A C 1
ATOM 522 O O . LEU A 1 69 ? 10.593 -2.243 -9.688 1.00 91.12 69 LEU A O 1
ATOM 526 N N . TRP A 1 70 ? 8.653 -2.693 -10.761 1.00 93.81 70 TRP A N 1
ATOM 527 C CA . TRP A 1 70 ? 7.873 -2.970 -9.560 1.00 93.81 70 TRP A CA 1
ATOM 528 C C . TRP A 1 70 ? 7.633 -4.467 -9.432 1.00 93.81 70 TRP A C 1
ATOM 530 O O . TRP A 1 70 ? 7.147 -5.106 -10.372 1.00 93.81 70 TRP A O 1
ATOM 540 N N . TYR A 1 71 ? 7.925 -5.013 -8.258 1.00 93.62 71 TYR A N 1
ATOM 541 C CA . TYR A 1 71 ? 7.595 -6.389 -7.907 1.00 93.62 71 TYR A CA 1
ATOM 542 C C . TYR A 1 71 ? 6.532 -6.431 -6.821 1.00 93.62 71 TYR A C 1
ATOM 544 O O . TYR A 1 71 ? 6.445 -5.548 -5.974 1.00 93.62 71 TYR A O 1
ATOM 552 N N . ARG A 1 72 ? 5.740 -7.499 -6.832 1.00 93.62 72 ARG A N 1
ATOM 553 C CA . ARG A 1 72 ? 4.738 -7.805 -5.819 1.0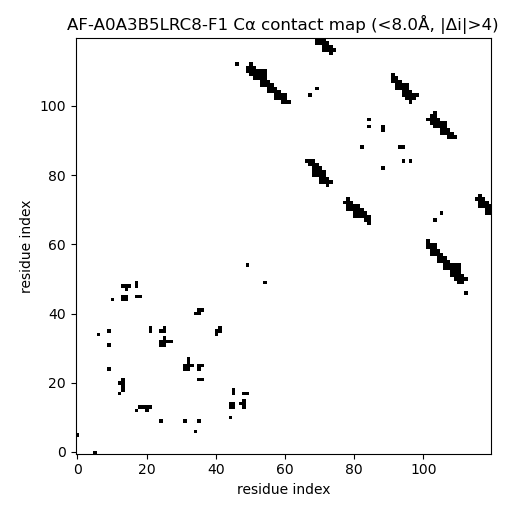0 93.62 72 ARG A CA 1
ATOM 554 C C . ARG A 1 72 ? 4.999 -9.191 -5.257 1.00 93.62 72 ARG A C 1
ATOM 556 O O . ARG A 1 72 ? 5.203 -10.141 -6.008 1.00 93.62 72 ARG A O 1
ATOM 563 N N . GLN A 1 73 ? 4.936 -9.316 -3.939 1.00 95.62 73 GLN A N 1
ATOM 564 C CA . GLN A 1 73 ? 5.105 -10.578 -3.237 1.00 95.62 73 GLN A CA 1
ATOM 565 C C . GLN A 1 73 ? 3.957 -10.805 -2.254 1.00 95.62 73 GLN A C 1
ATOM 567 O O . GLN A 1 73 ? 3.789 -10.076 -1.273 1.00 95.62 73 GLN A O 1
ATOM 572 N N . THR A 1 74 ? 3.161 -11.838 -2.515 1.00 93.56 74 THR A N 1
ATOM 573 C CA . THR A 1 74 ? 2.187 -12.359 -1.550 1.00 93.56 74 THR A CA 1
ATOM 574 C C . THR A 1 74 ? 2.879 -13.264 -0.523 1.00 93.56 74 THR A C 1
ATOM 576 O O . THR A 1 74 ? 3.961 -13.788 -0.803 1.00 93.56 74 THR A O 1
ATOM 579 N N . PRO A 1 75 ? 2.289 -13.480 0.668 1.00 93.25 75 PRO A N 1
ATOM 580 C CA . PRO A 1 75 ? 2.846 -14.406 1.649 1.00 93.25 75 PRO A CA 1
ATOM 581 C C . PRO A 1 75 ? 3.136 -15.777 1.027 1.00 93.25 75 PRO A C 1
ATOM 583 O O . PRO A 1 75 ? 2.303 -16.323 0.306 1.00 93.25 75 PRO A O 1
ATOM 586 N N . SER A 1 76 ? 4.321 -16.320 1.307 1.00 90.62 76 SER A N 1
ATOM 587 C CA . SER A 1 76 ? 4.766 -17.637 0.824 1.00 90.62 76 SER A CA 1
ATOM 588 C C . SER A 1 76 ? 4.949 -17.775 -0.697 1.00 90.62 76 SER A C 1
ATOM 590 O O . SER A 1 76 ? 5.135 -18.891 -1.177 1.00 90.62 76 SER A O 1
ATOM 592 N N . SER A 1 77 ? 4.948 -16.676 -1.462 1.00 92.00 77 SER A N 1
ATOM 593 C CA . SER A 1 77 ? 5.315 -16.676 -2.885 1.00 92.00 77 SER A CA 1
ATOM 594 C C . SER A 1 77 ? 6.686 -16.037 -3.116 1.00 92.00 77 SER A C 1
ATOM 596 O O . SER A 1 77 ? 7.176 -15.265 -2.291 1.00 92.00 77 SER A O 1
ATOM 598 N N . SER A 1 78 ? 7.304 -16.314 -4.266 1.00 93.69 78 SER A N 1
ATOM 599 C CA . SER A 1 78 ? 8.403 -15.488 -4.774 1.00 93.69 78 SER A CA 1
ATOM 600 C C . SER A 1 78 ? 7.876 -14.131 -5.278 1.00 93.69 78 SER A C 1
ATOM 602 O O . SER A 1 78 ? 6.682 -14.023 -5.593 1.00 93.69 78 SER A O 1
ATOM 604 N N . PRO A 1 79 ? 8.726 -13.087 -5.348 1.00 95.50 79 PRO A N 1
ATOM 605 C CA . PRO A 1 79 ? 8.373 -11.825 -5.991 1.00 95.50 79 PRO A CA 1
ATOM 606 C C . PRO A 1 79 ? 8.011 -12.028 -7.466 1.00 95.50 79 PRO A C 1
ATOM 608 O O . PRO A 1 79 ? 8.734 -12.694 -8.207 1.00 95.50 79 PRO A O 1
ATOM 611 N N . GLN A 1 80 ? 6.903 -11.429 -7.892 1.00 92.38 80 GLN A N 1
ATOM 612 C CA . GLN A 1 80 ? 6.414 -11.459 -9.268 1.00 92.38 80 GLN A CA 1
ATOM 613 C C . GLN A 1 80 ? 6.449 -10.053 -9.859 1.00 92.38 80 GLN A C 1
ATOM 615 O O . GLN A 1 80 ? 6.149 -9.079 -9.167 1.00 92.38 80 GLN A O 1
ATOM 620 N N . LEU A 1 81 ? 6.829 -9.942 -11.132 1.00 90.06 81 LEU A N 1
ATOM 621 C CA . LEU A 1 81 ? 6.858 -8.661 -11.829 1.00 90.06 81 LEU A CA 1
ATOM 622 C C . LEU A 1 81 ? 5.427 -8.130 -11.974 1.00 90.06 81 LEU A C 1
ATOM 624 O O . LEU A 1 81 ? 4.579 -8.802 -12.555 1.00 90.06 81 LEU A O 1
ATOM 628 N N . VAL A 1 82 ? 5.170 -6.924 -11.465 1.00 86.75 82 VAL A N 1
ATOM 629 C CA . VAL A 1 82 ? 3.873 -6.251 -11.628 1.00 86.75 82 VAL A CA 1
ATOM 630 C C . VAL A 1 82 ? 3.820 -5.568 -12.983 1.00 86.75 82 VAL A C 1
ATOM 632 O O . VAL A 1 82 ? 2.891 -5.762 -13.759 1.00 86.75 82 VAL A O 1
ATOM 635 N N . THR A 1 83 ? 4.825 -4.736 -13.251 1.00 73.75 83 THR A N 1
ATOM 636 C CA . THR A 1 83 ? 4.934 -3.936 -14.468 1.00 73.75 83 THR A CA 1
ATOM 637 C C . THR A 1 83 ? 6.361 -3.396 -14.618 1.00 73.75 83 THR A C 1
ATOM 639 O O . THR A 1 83 ? 7.136 -3.353 -13.656 1.00 73.75 83 THR A O 1
ATOM 642 N N . SER A 1 84 ? 6.717 -2.989 -15.835 1.00 63.47 84 SER A N 1
ATOM 643 C CA . SER A 1 84 ? 8.004 -2.371 -16.166 1.00 63.47 84 SER A CA 1
ATOM 644 C C . SER A 1 84 ? 7.792 -0.975 -16.751 1.00 63.47 84 SER A C 1
ATOM 646 O O . SER A 1 84 ? 6.801 -0.738 -17.440 1.00 63.47 84 SER A O 1
ATOM 648 N N . GLY A 1 85 ? 8.740 -0.056 -16.526 1.00 55.75 85 GLY A N 1
ATOM 649 C CA . GLY A 1 85 ? 8.668 1.347 -16.975 1.00 55.75 85 GLY A CA 1
ATOM 650 C C . GLY A 1 85 ? 8.592 1.592 -18.492 1.00 55.75 85 GLY A C 1
ATOM 651 O O . GLY A 1 85 ? 8.679 2.742 -18.909 1.00 55.75 85 GLY A O 1
ATOM 652 N N . TYR A 1 86 ? 8.455 0.540 -19.303 1.00 53.53 86 TYR A N 1
ATOM 653 C CA . TYR A 1 86 ? 8.356 0.584 -20.765 1.00 53.53 86 TYR A CA 1
ATOM 654 C C . TYR A 1 86 ? 6.974 0.205 -21.313 1.00 53.53 86 TYR A C 1
ATOM 656 O O . TYR A 1 86 ? 6.737 0.402 -22.500 1.00 53.53 86 TYR A O 1
ATOM 664 N N . SER A 1 87 ? 6.078 -0.368 -20.503 1.00 53.72 87 SER A N 1
ATOM 665 C CA . SER A 1 87 ? 4.751 -0.776 -20.980 1.00 53.72 87 SER A CA 1
ATOM 666 C C . SER A 1 87 ? 3.714 0.305 -20.700 1.00 53.72 87 SER A C 1
ATOM 668 O O . SER A 1 87 ? 3.586 0.753 -19.559 1.00 53.72 87 SER A O 1
ATOM 670 N N . ASP A 1 88 ? 2.959 0.688 -21.734 1.00 51.47 88 ASP A N 1
ATOM 671 C CA . ASP A 1 88 ? 1.730 1.466 -21.584 1.00 51.47 88 ASP A CA 1
ATOM 672 C C . ASP A 1 88 ? 0.808 0.709 -20.632 1.00 51.47 88 ASP A C 1
ATOM 674 O O . ASP A 1 88 ? 0.290 -0.370 -20.924 1.00 51.47 88 ASP A O 1
ATOM 678 N N . THR A 1 89 ? 0.664 1.250 -19.433 1.00 57.50 89 THR A N 1
ATOM 679 C CA . THR A 1 89 ? -0.1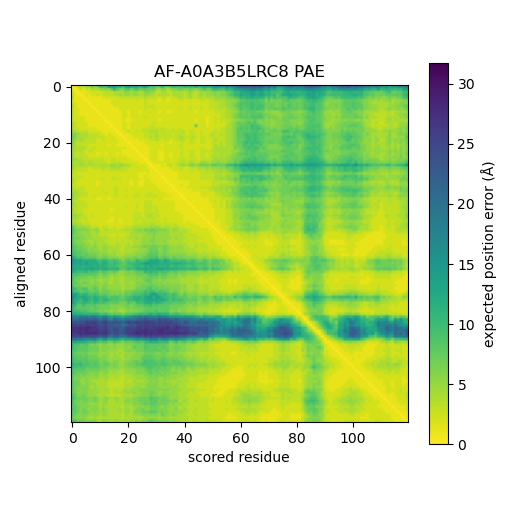16 0.621 -18.379 1.00 57.50 89 THR A CA 1
ATOM 680 C C . THR A 1 89 ? -1.572 1.031 -18.539 1.00 57.50 89 THR A C 1
ATOM 682 O O . THR A 1 89 ? -2.064 1.954 -17.896 1.00 57.50 89 THR A O 1
ATOM 685 N N . THR A 1 90 ? -2.276 0.369 -19.454 1.00 59.75 90 THR A N 1
ATOM 686 C CA . THR A 1 90 ? -3.729 0.507 -19.569 1.00 59.75 90 THR A CA 1
ATOM 687 C C . THR A 1 90 ? -4.401 -0.390 -18.537 1.00 59.75 90 THR A C 1
ATOM 689 O O . THR A 1 90 ? -4.252 -1.611 -18.586 1.00 59.75 90 THR A O 1
ATOM 692 N N . GLY A 1 91 ? -5.158 0.197 -17.612 1.00 76.62 91 GLY A N 1
ATOM 693 C CA . GLY A 1 91 ? -5.976 -0.547 -16.658 1.00 76.62 91 GLY A CA 1
ATOM 694 C C . GLY A 1 91 ? -5.881 -0.006 -15.238 1.00 76.62 91 GLY A C 1
ATOM 695 O O . GLY A 1 91 ? -5.629 1.175 -15.017 1.00 76.62 91 GLY A O 1
ATOM 696 N N . ARG A 1 92 ? -6.112 -0.899 -14.272 1.00 87.38 92 ARG A N 1
ATOM 697 C CA . ARG A 1 92 ? -6.186 -0.573 -12.844 1.00 87.38 92 ARG A CA 1
ATOM 698 C C . ARG A 1 92 ? -4.818 -0.294 -12.203 1.00 87.38 92 ARG A C 1
ATOM 700 O O . ARG A 1 92 ? -4.740 0.336 -11.160 1.00 87.38 92 ARG A O 1
ATOM 707 N N . VAL A 1 93 ? -3.733 -0.761 -12.819 1.00 88.62 93 VAL A 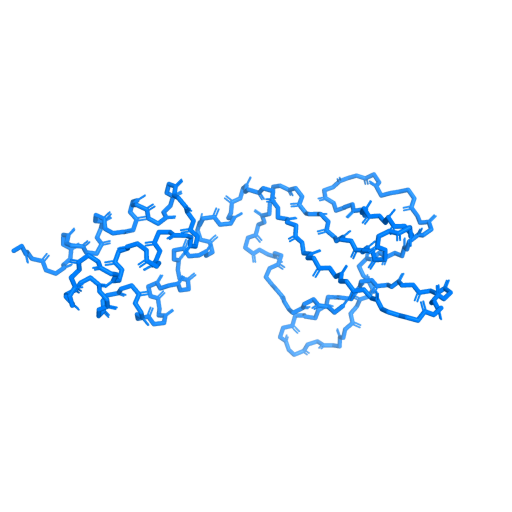N 1
ATOM 708 C CA . VAL A 1 93 ? -2.362 -0.549 -12.339 1.00 88.62 93 VAL A CA 1
ATOM 709 C C . VAL A 1 93 ? -1.604 0.265 -13.373 1.00 88.62 93 VAL A C 1
ATOM 711 O O . VAL A 1 93 ? -1.559 -0.144 -14.532 1.00 88.62 93 VAL A O 1
ATOM 714 N N . SER A 1 94 ? -1.002 1.381 -12.961 1.00 89.50 94 SER A N 1
ATOM 715 C CA . SER A 1 94 ? -0.220 2.259 -13.829 1.00 89.50 94 SER A CA 1
ATOM 716 C C . SER A 1 94 ? 1.063 2.796 -13.204 1.00 89.50 94 SER A C 1
ATOM 718 O O . SER A 1 94 ? 1.322 2.622 -12.014 1.00 89.50 94 SER A O 1
ATOM 720 N N . LEU A 1 95 ? 1.924 3.389 -14.035 1.00 90.56 95 LEU A N 1
ATOM 721 C CA . LEU A 1 95 ? 3.227 3.912 -13.626 1.00 90.56 95 LEU A CA 1
ATOM 722 C C . LEU A 1 95 ? 3.326 5.418 -13.841 1.00 90.56 95 LEU A C 1
ATOM 724 O O . LEU A 1 95 ? 2.967 5.934 -14.898 1.00 90.56 95 LEU A O 1
ATOM 728 N N . ARG A 1 96 ? 3.922 6.114 -12.868 1.00 91.19 96 ARG A N 1
ATOM 729 C CA . ARG A 1 96 ? 4.337 7.515 -13.008 1.00 91.19 96 ARG A CA 1
ATOM 730 C C . ARG A 1 96 ? 5.841 7.633 -12.800 1.00 91.19 96 ARG A C 1
ATOM 732 O O . ARG A 1 96 ? 6.318 7.645 -11.665 1.00 91.19 96 ARG A O 1
ATOM 739 N N . HIS A 1 97 ? 6.583 7.734 -13.903 1.00 90.75 97 HIS A N 1
ATOM 740 C CA . HIS A 1 97 ? 8.037 7.926 -13.899 1.00 90.75 97 HIS A CA 1
ATOM 741 C C . HIS A 1 97 ? 8.395 9.380 -14.194 1.00 90.75 97 HIS A C 1
ATOM 743 O O . HIS A 1 97 ? 8.175 9.861 -15.302 1.00 90.75 97 HIS A O 1
ATOM 749 N N . GLU A 1 98 ? 9.019 10.062 -13.237 1.00 92.06 98 GLU A N 1
ATOM 750 C CA . GLU A 1 98 ? 9.572 11.397 -13.447 1.00 92.06 98 GLU A CA 1
ATOM 751 C C . GLU A 1 98 ? 11.096 11.375 -13.303 1.00 92.06 98 GLU A C 1
ATOM 753 O O . GLU A 1 98 ? 11.659 11.449 -12.209 1.00 92.06 98 GLU A O 1
ATOM 758 N N . LYS A 1 99 ? 11.786 11.273 -14.444 1.00 90.31 99 LYS A N 1
ATOM 759 C CA . LYS A 1 99 ? 13.248 11.107 -14.499 1.00 90.31 99 LYS A CA 1
ATOM 760 C C . LYS A 1 99 ? 14.008 12.273 -13.865 1.00 90.31 99 LYS A C 1
ATOM 762 O O . LYS A 1 99 ? 14.984 12.040 -13.158 1.00 90.31 99 LYS A O 1
ATOM 767 N N . THR A 1 100 ? 13.547 13.507 -14.076 1.00 92.69 100 THR A N 1
ATOM 768 C CA . THR A 1 100 ? 14.184 14.721 -13.536 1.00 92.69 100 THR A CA 1
ATOM 769 C C . THR A 1 100 ? 14.142 14.751 -12.011 1.00 92.69 100 THR A C 1
ATOM 771 O O . THR A 1 100 ? 15.142 15.063 -11.371 1.00 92.69 100 THR A O 1
ATOM 774 N N . ARG A 1 101 ? 13.002 14.372 -11.419 1.00 94.94 101 ARG A N 1
ATOM 775 C CA . ARG A 1 101 ? 12.822 14.297 -9.959 1.00 94.94 101 ARG A CA 1
ATOM 776 C C . ARG A 1 101 ? 13.292 12.976 -9.358 1.00 94.94 101 ARG A C 1
ATOM 778 O O . ARG A 1 101 ? 13.275 12.833 -8.140 1.00 94.94 101 ARG A O 1
ATOM 785 N N . LYS A 1 102 ? 13.711 12.034 -10.2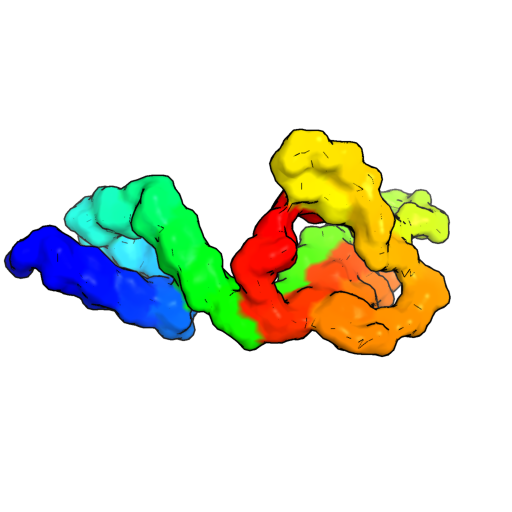05 1.00 95.00 102 LYS A N 1
ATOM 786 C CA . LYS A 1 102 ? 14.112 10.673 -9.849 1.00 95.00 102 LYS A CA 1
ATOM 787 C C . LYS A 1 102 ? 13.057 9.944 -9.012 1.00 95.00 102 LYS A C 1
ATOM 789 O O . LYS A 1 102 ? 13.360 9.361 -7.971 1.00 95.00 102 LYS A O 1
ATOM 794 N N . THR A 1 103 ? 11.814 9.969 -9.485 1.00 95.06 103 THR A N 1
ATOM 795 C CA . THR A 1 103 ? 10.691 9.275 -8.842 1.00 95.06 103 THR A CA 1
ATOM 796 C C . THR A 1 103 ? 10.050 8.259 -9.779 1.00 95.06 103 THR A C 1
ATOM 798 O O . THR A 1 103 ? 9.957 8.489 -10.982 1.00 95.06 103 THR A O 1
ATOM 801 N N . PHE A 1 104 ? 9.619 7.118 -9.245 1.00 93.56 104 PHE A N 1
ATOM 802 C CA . PHE A 1 104 ? 9.025 6.024 -10.016 1.00 93.56 104 PHE A CA 1
ATOM 803 C C . PHE A 1 104 ? 7.879 5.384 -9.237 1.00 93.56 104 PHE A C 1
ATOM 805 O O . PHE A 1 104 ? 8.059 4.418 -8.502 1.00 93.56 104 PHE A O 1
ATOM 812 N N . HIS A 1 105 ? 6.692 5.967 -9.340 1.00 94.44 105 HIS A N 1
ATOM 813 C CA . HIS A 1 105 ? 5.549 5.554 -8.533 1.00 94.44 105 HIS A CA 1
ATOM 814 C C . HIS A 1 105 ? 4.711 4.484 -9.240 1.00 94.44 105 HIS A C 1
ATOM 816 O O . HIS A 1 105 ? 4.519 4.560 -10.457 1.00 94.44 105 HIS A O 1
ATOM 822 N N . LEU A 1 106 ? 4.181 3.537 -8.464 1.00 94.19 106 LEU A N 1
ATOM 823 C CA . LEU A 1 106 ? 3.129 2.613 -8.889 1.00 94.19 106 LEU A CA 1
ATOM 824 C C . LEU A 1 106 ? 1.785 3.155 -8.415 1.00 94.19 106 LEU A C 1
ATOM 826 O O . LEU A 1 106 ? 1.621 3.474 -7.239 1.00 94.19 106 LEU A O 1
ATOM 830 N N . LEU A 1 107 ? 0.833 3.256 -9.329 1.00 93.50 107 LEU A N 1
ATOM 831 C CA . LEU A 1 107 ? -0.526 3.685 -9.055 1.00 93.50 107 LEU A CA 1
ATOM 832 C C . LEU A 1 107 ? -1.440 2.471 -9.196 1.00 93.50 107 LEU A C 1
ATOM 834 O O . LEU A 1 107 ? -1.358 1.747 -10.185 1.00 93.50 107 LEU A O 1
ATOM 838 N N . ILE 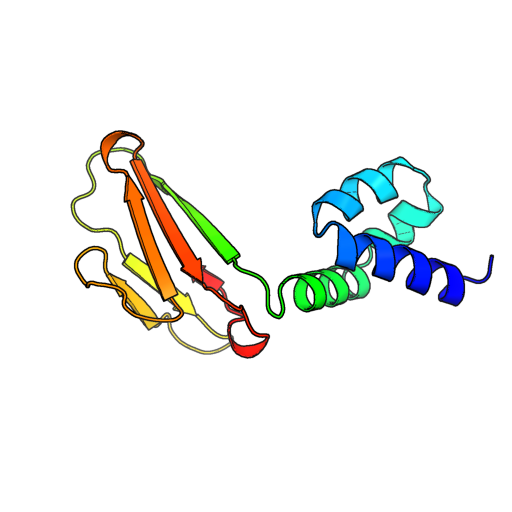A 1 108 ? -2.299 2.248 -8.211 1.00 93.31 108 ILE A N 1
ATOM 839 C CA . ILE A 1 108 ? -3.320 1.203 -8.211 1.00 93.31 108 ILE A CA 1
ATOM 840 C C . ILE A 1 108 ? -4.649 1.919 -8.001 1.00 93.31 108 ILE A C 1
ATOM 842 O O . ILE A 1 108 ? -4.887 2.440 -6.915 1.00 93.31 108 ILE A O 1
ATOM 846 N N . SER A 1 109 ? -5.488 1.999 -9.030 1.00 93.31 109 SER A N 1
ATOM 847 C CA . SER A 1 109 ? -6.830 2.558 -8.882 1.00 93.31 109 SER A CA 1
ATOM 848 C C . SER A 1 109 ? -7.778 1.541 -8.262 1.00 93.31 109 SER A C 1
ATOM 850 O O . SER A 1 109 ? -7.587 0.341 -8.442 1.00 93.31 109 SER A O 1
ATOM 852 N N . SER A 1 110 ? -8.797 1.995 -7.530 1.00 92.81 110 SER A N 1
ATOM 853 C CA . SER A 1 110 ? -9.792 1.110 -6.897 1.00 92.81 110 SER A CA 1
ATOM 854 C C . SER A 1 110 ? -9.144 -0.120 -6.233 1.00 92.81 110 SER A C 1
ATOM 856 O O . SER A 1 110 ? -9.348 -1.272 -6.644 1.00 92.81 110 SER A O 1
ATOM 858 N N . ALA A 1 111 ? -8.247 0.140 -5.279 1.00 93.12 111 ALA A N 1
ATOM 859 C CA . ALA A 1 111 ? -7.506 -0.906 -4.592 1.00 93.12 111 ALA A CA 1
ATOM 860 C C . ALA A 1 111 ? -8.472 -1.868 -3.898 1.00 93.12 111 ALA A C 1
ATOM 862 O O . ALA A 1 111 ? -9.512 -1.466 -3.394 1.00 93.12 111 ALA A O 1
ATOM 863 N N . ALA A 1 112 ? -8.131 -3.149 -3.888 1.00 91.50 112 ALA A N 1
ATOM 864 C CA . ALA A 1 112 ? -8.932 -4.183 -3.254 1.00 91.50 112 ALA A CA 1
ATOM 865 C C . ALA A 1 112 ? -8.104 -4.907 -2.196 1.00 91.50 112 ALA A C 1
ATOM 867 O O . ALA A 1 112 ? -6.876 -4.977 -2.281 1.00 91.50 112 ALA A O 1
ATOM 868 N N . VAL A 1 113 ? -8.768 -5.558 -1.240 1.00 87.38 113 VAL A N 1
ATOM 869 C CA . VAL A 1 113 ? -8.094 -6.409 -0.238 1.00 87.38 113 VAL A CA 1
ATOM 870 C C . VAL A 1 113 ? -7.175 -7.450 -0.898 1.00 87.38 113 VAL A C 1
ATOM 872 O O . VAL A 1 113 ? -6.102 -7.757 -0.372 1.00 87.38 113 VAL A O 1
ATOM 875 N N . THR A 1 114 ? -7.535 -7.943 -2.087 1.00 88.56 114 THR A N 1
ATOM 876 C CA . THR A 1 114 ? -6.726 -8.879 -2.881 1.00 88.56 114 THR A CA 1
ATOM 877 C C . THR A 1 114 ? -5.418 -8.296 -3.400 1.00 88.56 114 THR A C 1
ATOM 879 O O . THR A 1 114 ? -4.591 -9.068 -3.870 1.00 88.56 114 THR A O 1
ATOM 882 N N . ASP A 1 115 ? -5.201 -6.982 -3.336 1.00 90.69 115 ASP A N 1
ATOM 883 C CA . ASP A 1 115 ? -3.947 -6.317 -3.715 1.00 90.69 115 ASP A CA 1
ATOM 884 C C . ASP A 1 115 ? -2.928 -6.283 -2.571 1.00 90.69 115 ASP A C 1
ATOM 886 O O . ASP A 1 115 ? -1.767 -5.930 -2.790 1.00 90.69 115 ASP A O 1
ATOM 890 N N . SER A 1 116 ? -3.328 -6.709 -1.368 1.00 89.94 116 SER A N 1
ATOM 891 C CA . SER A 1 116 ? -2.462 -6.789 -0.191 1.00 89.94 116 SER A CA 1
ATOM 892 C C . SER A 1 116 ? -1.247 -7.681 -0.458 1.00 89.94 116 SER A C 1
ATOM 894 O O . SER A 1 116 ? -1.373 -8.880 -0.725 1.00 89.94 116 SER A O 1
ATOM 896 N N . ALA A 1 117 ? -0.058 -7.086 -0.401 1.00 92.81 117 ALA A N 1
ATOM 897 C CA . ALA A 1 117 ? 1.227 -7.731 -0.644 1.00 92.81 117 ALA A CA 1
ATOM 898 C C . ALA A 1 117 ? 2.367 -6.799 -0.211 1.00 92.81 117 ALA A C 1
ATOM 900 O O . ALA A 1 117 ? 2.145 -5.625 0.086 1.00 92.81 117 ALA A O 1
ATOM 901 N N . VAL A 1 118 ? 3.593 -7.318 -0.212 1.00 95.06 118 VAL A N 1
ATOM 902 C CA . VAL A 1 118 ? 4.794 -6.479 -0.176 1.00 95.06 118 VAL A CA 1
ATOM 903 C C . VAL A 1 118 ? 5.130 -6.061 -1.604 1.00 95.06 118 VAL A C 1
ATOM 905 O O . VAL A 1 118 ? 5.112 -6.898 -2.509 1.00 95.06 118 VAL A O 1
ATOM 908 N N . TYR A 1 119 ? 5.426 -4.779 -1.798 1.00 94.81 119 TYR A N 1
ATOM 909 C CA . TYR A 1 119 ? 5.830 -4.218 -3.084 1.00 94.81 119 TYR A CA 1
ATOM 910 C C . TYR A 1 119 ? 7.273 -3.714 -2.998 1.00 94.81 119 TYR A C 1
ATOM 912 O O . TYR A 1 119 ? 7.632 -3.078 -2.005 1.00 94.81 119 TYR A O 1
ATOM 920 N N . TYR A 1 120 ? 8.070 -4.012 -4.026 1.00 94.00 120 TYR A N 1
ATOM 921 C CA . TYR A 1 120 ? 9.486 -3.641 -4.144 1.00 94.00 120 TYR A CA 1
ATOM 922 C C . TYR A 1 120 ? 9.733 -2.791 -5.383 1.00 94.00 120 TYR A C 1
ATOM 924 O O . TYR A 1 120 ? 9.126 -3.129 -6.430 1.00 94.00 120 TYR A O 1
#

pLDDT: mean 90.09, std 9.13, range [51.47, 96.44]

Solvent-accessible surface area (backbone atoms only — not comparable to full-atom values): 7005 Å² total; per-residue (Å²): 131,59,67,72,59,51,52,54,55,52,44,54,48,25,53,74,54,36,78,63,33,46,59,57,43,33,72,71,37,71,73,43,27,63,50,53,66,31,67,67,53,40,51,54,39,51,53,61,35,44,43,64,32,73,44,74,50,82,40,79,63,75,88,89,75,94,78,65,64,40,32,38,26,45,90,97,52,72,74,39,82,72,53,49,88,83,60,87,51,82,71,56,51,34,75,50,75,40,77,92,78,28,33,52,26,43,35,32,47,58,29,48,79,87,69,67,55,52,73,84